Protein AF-A0A1J3JC60-F1 (afdb_monomer_lite)

Secondary structure (DSSP, 8-state):
--EEE--TT----EEEE--EEEEEEEEEE-TTT--EEEEEEEEEEE------SS--SSS---SSSSTTTTTSTTTSPPPEE--TT-----EEEE-

Structure (mmCIF, N/CA/C/O backbone):
data_AF-A0A1J3JC60-F1
#
_entry.id   AF-A0A1J3JC60-F1
#
loop_
_atom_site.group_PDB
_atom_site.id
_atom_site.type_symbol
_atom_site.label_atom_id
_atom_site.label_alt_id
_atom_site.label_comp_id
_atom_site.label_asym_id
_atom_site.label_entity_id
_atom_site.label_seq_id
_atom_site.pdbx_PDB_ins_code
_atom_site.Cartn_x
_atom_site.Cartn_y
_atom_site.Cartn_z
_atom_site.occupancy
_atom_site.B_iso_or_equiv
_atom_site.auth_seq_id
_atom_site.auth_comp_id
_atom_site.auth_asym_id
_atom_site.auth_atom_id
_atom_site.pdbx_PDB_model_num
ATOM 1 N N . VAL A 1 1 ? 3.688 -7.604 8.653 1.00 75.44 1 VAL A N 1
ATOM 2 C CA . VAL A 1 1 ? 2.534 -6.920 8.028 1.00 75.44 1 VAL A CA 1
ATOM 3 C C . VAL A 1 1 ? 1.826 -6.195 9.159 1.00 75.44 1 VAL A C 1
ATOM 5 O O . VAL A 1 1 ? 1.353 -6.873 10.057 1.00 75.44 1 VAL A O 1
ATOM 8 N N . GLY A 1 2 ? 1.902 -4.862 9.208 1.00 91.00 2 GLY A N 1
ATOM 9 C CA . GLY A 1 2 ? 1.449 -4.072 10.363 1.00 91.00 2 GLY A CA 1
ATOM 10 C C . GLY A 1 2 ? 2.454 -3.916 11.514 1.00 91.00 2 GLY A C 1
ATOM 11 O O . GLY A 1 2 ? 3.584 -4.406 11.426 1.00 91.00 2 GLY A O 1
ATOM 12 N N . PHE A 1 3 ? 2.032 -3.215 12.568 1.00 93.62 3 PHE A N 1
ATOM 13 C CA . PHE A 1 3 ? 2.793 -2.949 13.794 1.00 93.62 3 PHE A CA 1
ATOM 14 C C . PHE A 1 3 ? 1.868 -2.888 15.021 1.00 93.62 3 PHE A C 1
ATOM 16 O O . PHE A 1 3 ? 0.654 -2.741 14.896 1.00 93.62 3 PHE A O 1
ATOM 23 N N . LYS A 1 4 ? 2.443 -3.020 16.218 1.00 94.19 4 LYS A N 1
ATOM 24 C CA . LYS A 1 4 ? 1.740 -2.876 17.500 1.00 94.19 4 LYS A CA 1
ATOM 25 C C . LYS A 1 4 ? 2.052 -1.499 18.081 1.00 94.19 4 LYS A C 1
ATOM 27 O O . LYS A 1 4 ? 3.207 -1.081 18.032 1.00 94.19 4 LYS A O 1
ATOM 32 N N . GLY A 1 5 ? 1.056 -0.809 18.621 1.00 91.06 5 GLY A N 1
ATOM 33 C CA . GLY A 1 5 ? 1.236 0.525 19.197 1.00 91.06 5 GLY A CA 1
ATOM 34 C C . GLY A 1 5 ? 0.146 0.880 20.198 1.00 91.06 5 GLY A C 1
ATOM 35 O O . GLY A 1 5 ? -0.775 0.102 20.422 1.00 91.06 5 GLY A O 1
ATOM 36 N N . SER A 1 6 ? 0.240 2.060 20.796 1.00 90.25 6 SER A N 1
ATOM 37 C CA . SER A 1 6 ? -0.800 2.622 21.656 1.00 90.25 6 SER A CA 1
ATOM 38 C C . SER A 1 6 ? -0.981 4.103 21.333 1.00 90.25 6 SER A C 1
ATOM 40 O O . SER A 1 6 ? -0.059 4.760 20.847 1.00 90.25 6 SER A O 1
ATOM 42 N N . TYR A 1 7 ? -2.176 4.633 21.584 1.00 86.38 7 TYR A N 1
ATOM 43 C CA . TYR A 1 7 ? -2.407 6.073 21.493 1.00 86.38 7 TYR A CA 1
ATOM 44 C C . TYR A 1 7 ? -1.714 6.801 22.645 1.00 86.38 7 TYR A C 1
ATOM 46 O O . TYR A 1 7 ? -1.564 6.253 23.741 1.00 86.38 7 TYR A O 1
ATOM 54 N N . GLU A 1 8 ? -1.312 8.049 22.408 1.00 87.12 8 GLU A N 1
ATOM 55 C CA . GLU A 1 8 ? -0.713 8.888 23.443 1.00 87.12 8 GLU A CA 1
ATOM 56 C C . GLU A 1 8 ? -1.661 9.000 24.649 1.00 87.12 8 GLU A C 1
ATOM 58 O O . GLU A 1 8 ? -2.853 9.271 24.509 1.00 87.12 8 GLU A O 1
ATOM 63 N N . GLY A 1 9 ? -1.141 8.720 25.845 1.00 87.44 9 GLY A N 1
ATOM 64 C CA . GLY A 1 9 ? -1.933 8.693 27.078 1.00 87.44 9 GLY A CA 1
ATOM 65 C C . GLY A 1 9 ? -2.682 7.382 27.357 1.00 87.44 9 GLY A C 1
ATOM 66 O O . GLY A 1 9 ? -3.237 7.242 28.446 1.00 87.44 9 GLY A O 1
ATOM 67 N N . SER A 1 10 ? -2.654 6.399 26.449 1.00 88.38 10 SER A N 1
ATOM 68 C CA . SER A 1 10 ? -3.221 5.064 26.674 1.00 88.38 10 SER A CA 1
ATOM 69 C C . SER A 1 10 ? -2.141 4.003 26.907 1.00 88.38 10 SER A C 1
ATOM 71 O O . SER A 1 10 ? -1.088 4.000 26.268 1.00 88.38 10 SER A O 1
ATOM 73 N N . LYS A 1 11 ? -2.427 3.068 27.822 1.00 88.62 11 LYS A N 1
ATOM 74 C CA . LYS A 1 11 ? -1.649 1.829 28.016 1.00 88.62 11 LYS A CA 1
ATOM 75 C C . LYS A 1 11 ? -2.222 0.645 27.236 1.00 88.62 11 LYS A C 1
ATOM 77 O O . LYS A 1 11 ? -1.644 -0.435 27.272 1.00 88.62 11 LYS A O 1
ATOM 82 N N . GLU A 1 12 ? -3.376 0.829 26.603 1.00 92.44 12 GLU A N 1
ATOM 83 C CA . GLU A 1 12 ? -4.010 -0.203 25.799 1.00 92.44 12 GLU A CA 1
ATOM 84 C C . GLU A 1 12 ? -3.231 -0.381 24.499 1.00 92.44 12 GLU A C 1
ATOM 86 O O . GLU A 1 12 ? -3.016 0.571 23.743 1.00 92.44 12 GLU A O 1
ATOM 91 N N . GLU A 1 13 ? -2.787 -1.608 24.264 1.00 92.69 13 GLU A N 1
ATOM 92 C CA . GLU A 1 13 ? -2.074 -1.956 23.052 1.00 92.69 13 GLU A CA 1
ATOM 93 C C . GLU A 1 13 ? -3.055 -2.324 21.940 1.00 92.69 13 GLU A C 1
ATOM 95 O O . GLU A 1 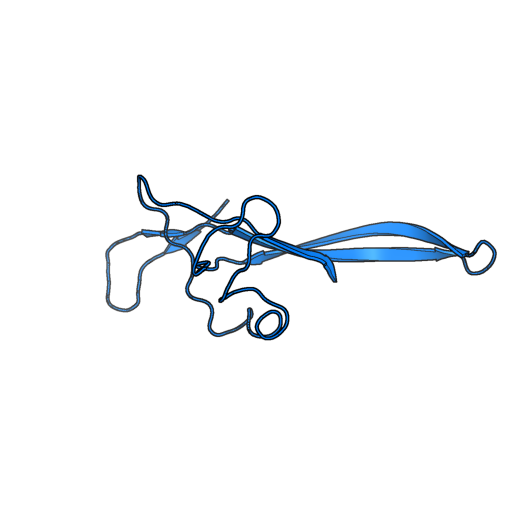13 ? -3.946 -3.151 22.122 1.00 92.69 13 GLU A O 1
ATOM 100 N N . LYS A 1 14 ? -2.835 -1.740 20.768 1.00 94.50 14 LYS A N 1
ATOM 101 C CA . LYS A 1 14 ? -3.631 -1.915 19.558 1.00 94.50 14 LYS A CA 1
ATOM 102 C C . LYS A 1 14 ? -2.753 -2.414 18.416 1.00 94.50 14 LYS A C 1
ATOM 104 O O . LYS A 1 14 ? -1.523 -2.281 18.432 1.00 94.50 14 LYS A O 1
ATOM 109 N N . TYR A 1 15 ? -3.399 -3.004 17.419 1.00 95.44 15 TYR A N 1
ATOM 110 C CA . TYR A 1 15 ? -2.748 -3.515 16.220 1.00 95.44 15 TYR A CA 1
ATOM 111 C C . TYR A 1 15 ? -3.079 -2.612 15.043 1.00 95.44 15 TYR A C 1
ATOM 113 O O . TYR A 1 15 ? -4.233 -2.258 14.837 1.00 95.44 15 TYR A O 1
ATOM 121 N N . PHE A 1 16 ? -2.066 -2.271 14.260 1.00 95.75 16 PHE A N 1
ATOM 122 C CA . PHE A 1 16 ? -2.185 -1.414 13.089 1.00 95.75 16 PHE A CA 1
ATOM 123 C C . PHE A 1 16 ? -1.676 -2.146 11.855 1.00 95.75 16 PHE A C 1
ATOM 125 O O . PHE A 1 16 ? -0.791 -2.998 11.958 1.00 95.75 16 PHE A O 1
ATOM 132 N N . ILE A 1 17 ? -2.194 -1.801 10.678 1.00 96.31 17 ILE A N 1
ATOM 133 C CA . ILE A 1 17 ? -1.809 -2.425 9.408 1.00 96.31 17 ILE A CA 1
ATOM 134 C C . ILE A 1 17 ? -1.135 -1.431 8.464 1.00 96.31 17 ILE A C 1
ATOM 136 O O . ILE A 1 17 ? -1.524 -0.270 8.385 1.00 96.31 17 ILE A O 1
ATOM 140 N N . HIS A 1 18 ? -0.132 -1.897 7.718 1.00 95.00 18 HIS A N 1
ATOM 141 C CA . HIS A 1 18 ? 0.372 -1.164 6.558 1.00 95.00 18 HIS A CA 1
ATOM 142 C C . HIS A 1 18 ? -0.494 -1.522 5.351 1.00 95.00 18 HIS A C 1
ATOM 144 O O . HIS A 1 18 ? -0.351 -2.614 4.800 1.00 95.00 18 HIS A O 1
ATOM 150 N N . ASN A 1 19 ? -1.411 -0.633 4.990 1.00 94.69 19 ASN A N 1
ATOM 151 C CA . ASN A 1 19 ? -2.385 -0.825 3.918 1.00 94.69 19 ASN A CA 1
ATOM 152 C C . ASN A 1 19 ? -2.176 0.119 2.724 1.00 94.69 19 ASN A C 1
ATOM 154 O O . ASN A 1 19 ? -2.874 -0.030 1.727 1.00 94.69 19 ASN A O 1
ATOM 158 N N . HIS A 1 20 ? -1.203 1.034 2.789 1.00 92.31 20 HIS A N 1
ATOM 159 C CA . HIS A 1 20 ? -0.793 1.869 1.660 1.00 92.31 20 HIS A CA 1
ATOM 160 C C . HIS A 1 20 ? 0.676 1.612 1.311 1.00 92.31 20 HIS A C 1
ATOM 162 O O . HIS A 1 20 ? 1.557 1.788 2.156 1.00 92.31 20 HIS A O 1
ATOM 168 N N . LEU A 1 21 ? 0.959 1.188 0.079 1.00 92.50 21 LEU A N 1
ATOM 169 C CA . LEU A 1 21 ? 2.323 0.911 -0.382 1.00 92.50 21 LEU A CA 1
ATOM 170 C C . LEU A 1 21 ? 2.761 1.927 -1.434 1.00 92.50 21 LEU A C 1
ATOM 172 O O . LEU A 1 21 ? 2.173 1.988 -2.511 1.00 92.50 21 LEU A O 1
ATOM 176 N N . SER A 1 22 ? 3.835 2.660 -1.148 1.00 90.62 22 SER A N 1
ATOM 177 C CA . SER A 1 22 ? 4.457 3.540 -2.136 1.00 90.62 22 SER A CA 1
ATOM 178 C C . SER A 1 22 ? 5.616 2.820 -2.808 1.00 90.62 22 SER A C 1
ATOM 180 O O . SER A 1 22 ? 6.564 2.393 -2.141 1.00 90.62 22 SER A O 1
ATOM 182 N N . PHE A 1 23 ? 5.514 2.640 -4.121 1.00 93.00 23 PHE A N 1
ATOM 183 C CA . PHE A 1 23 ? 6.516 1.981 -4.942 1.00 93.00 23 PHE A CA 1
ATOM 184 C C . PHE A 1 23 ? 7.325 3.012 -5.708 1.00 93.00 23 PHE A C 1
ATOM 186 O O . PHE A 1 23 ? 6.777 3.841 -6.433 1.00 93.00 23 PHE A O 1
ATOM 193 N N . ARG A 1 24 ? 8.644 2.876 -5.637 1.00 93.38 24 ARG A N 1
ATOM 194 C CA . ARG A 1 24 ? 9.564 3.557 -6.538 1.00 93.38 24 ARG A CA 1
ATOM 195 C C . ARG A 1 24 ? 10.207 2.531 -7.453 1.00 93.38 24 ARG A C 1
ATOM 197 O O . ARG A 1 24 ? 10.899 1.621 -6.985 1.00 93.38 24 ARG A O 1
ATOM 204 N N . VAL A 1 25 ? 9.973 2.671 -8.755 1.00 93.75 25 VAL A N 1
ATOM 205 C CA . VAL A 1 25 ? 10.521 1.754 -9.761 1.00 93.75 25 VAL A CA 1
ATOM 206 C C . VAL A 1 25 ? 11.807 2.346 -10.315 1.00 93.75 25 VAL A C 1
ATOM 208 O O . VAL A 1 25 ? 11.806 3.347 -11.025 1.00 93.75 25 VAL A O 1
ATOM 211 N N . MET A 1 26 ? 12.929 1.711 -10.000 1.00 94.69 26 MET A N 1
ATOM 212 C CA . MET A 1 26 ? 14.219 2.084 -10.564 1.00 94.69 26 MET A CA 1
ATOM 213 C C . MET A 1 26 ? 14.380 1.368 -11.899 1.00 94.69 26 MET A C 1
ATOM 215 O O . MET A 1 26 ? 14.266 0.142 -11.968 1.00 94.69 26 MET A O 1
ATOM 219 N N . TYR A 1 27 ? 14.670 2.115 -12.961 1.00 95.12 27 TYR A N 1
ATOM 220 C CA . TYR A 1 27 ? 14.907 1.562 -14.289 1.00 95.12 27 TYR A CA 1
ATOM 221 C C . TYR A 1 27 ? 16.145 2.181 -14.935 1.00 95.12 27 TYR A C 1
ATOM 223 O O . TYR A 1 27 ? 16.525 3.314 -14.650 1.00 95.12 27 TYR A O 1
ATOM 231 N N . HIS A 1 28 ? 16.778 1.405 -15.804 1.00 95.69 28 HIS A N 1
ATOM 232 C CA . HIS A 1 28 ? 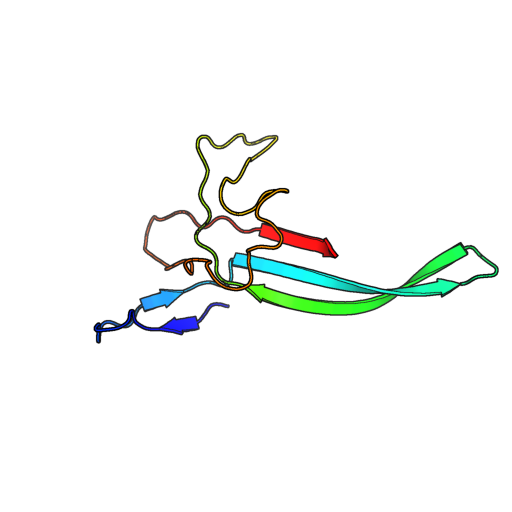17.811 1.863 -16.715 1.00 95.69 28 HIS A CA 1
ATOM 233 C C . HIS A 1 28 ? 17.201 1.964 -18.111 1.00 95.69 28 HIS A C 1
ATOM 235 O O . HIS A 1 28 ? 16.596 0.997 -18.578 1.00 95.69 28 HIS A O 1
ATOM 241 N N . ARG A 1 29 ? 17.339 3.122 -18.757 1.00 94.69 29 ARG A N 1
ATOM 242 C CA . ARG A 1 29 ? 16.909 3.338 -20.139 1.00 94.69 29 ARG A CA 1
ATOM 243 C C . ARG A 1 29 ? 18.121 3.242 -21.054 1.00 94.69 29 ARG A C 1
ATOM 245 O O . ARG A 1 29 ? 19.135 3.878 -20.790 1.00 94.69 29 ARG A O 1
ATOM 252 N N . ASP A 1 30 ? 17.992 2.442 -22.096 1.00 94.25 30 ASP A N 1
ATOM 253 C CA . ASP A 1 30 ? 18.949 2.347 -23.188 1.00 94.25 30 ASP A CA 1
ATOM 254 C C . ASP A 1 30 ? 18.678 3.489 -24.181 1.00 94.25 30 ASP A C 1
ATOM 256 O O . ASP A 1 30 ? 17.576 3.601 -24.721 1.00 94.25 30 ASP A O 1
ATOM 260 N N . GLU A 1 31 ? 19.666 4.360 -24.390 1.00 93.25 31 GLU A N 1
ATOM 261 C CA . GLU A 1 31 ? 19.538 5.534 -25.262 1.00 93.25 31 GLU A CA 1
ATOM 262 C C . GLU A 1 31 ? 19.558 5.189 -26.759 1.00 93.25 31 GLU A C 1
ATOM 264 O O . GLU A 1 31 ? 19.054 5.970 -27.565 1.00 93.25 31 GLU A O 1
ATOM 269 N N . GLU A 1 32 ? 20.100 4.030 -27.149 1.00 94.38 32 GLU A N 1
ATOM 270 C CA . GLU A 1 32 ? 20.161 3.602 -28.551 1.00 94.38 32 GLU A CA 1
ATOM 271 C C . GLU A 1 32 ? 18.853 2.941 -28.996 1.00 94.38 32 GLU A C 1
ATOM 273 O O . GLU A 1 32 ? 18.405 3.133 -30.129 1.00 94.38 32 GLU A O 1
ATOM 278 N N . THR A 1 33 ? 18.236 2.156 -28.109 1.00 94.38 33 THR A N 1
ATOM 279 C CA . THR A 1 33 ? 17.044 1.349 -28.432 1.00 94.38 33 THR A CA 1
ATOM 280 C C . THR A 1 33 ? 15.736 1.904 -27.871 1.00 94.38 33 THR A C 1
ATOM 282 O O . THR A 1 33 ? 14.671 1.361 -28.166 1.00 94.38 33 THR A O 1
ATOM 285 N N . ASP A 1 34 ? 15.804 2.957 -27.054 1.00 91.75 34 ASP A N 1
ATOM 286 C CA . ASP A 1 34 ? 14.690 3.510 -26.274 1.00 91.75 34 ASP A CA 1
ATOM 287 C C . ASP A 1 34 ? 13.999 2.487 -25.345 1.00 91.75 34 ASP A C 1
ATOM 289 O O . ASP A 1 34 ? 12.863 2.659 -24.896 1.00 91.75 34 ASP A O 1
ATOM 293 N N . SER A 1 35 ? 14.685 1.382 -25.043 1.00 95.12 35 SER A N 1
ATOM 294 C CA . SER A 1 35 ? 14.161 0.336 -24.172 1.00 95.12 35 SER A CA 1
ATOM 295 C C . SER A 1 35 ? 14.439 0.653 -22.702 1.00 95.12 35 SER A C 1
ATOM 297 O O . SER A 1 35 ? 15.428 1.295 -22.356 1.00 95.12 35 SER A O 1
ATOM 299 N N . SER A 1 36 ? 13.551 0.220 -21.805 1.00 95.38 36 SER A N 1
ATOM 300 C CA . SER A 1 36 ? 13.724 0.379 -20.356 1.00 95.38 36 SER A CA 1
ATOM 301 C C . SER A 1 36 ? 13.791 -0.976 -19.666 1.00 95.38 36 SER A C 1
ATOM 303 O O . SER A 1 36 ? 12.939 -1.839 -19.877 1.00 95.38 36 SER A O 1
ATOM 305 N N . ARG A 1 37 ? 14.783 -1.153 -18.794 1.00 95.12 37 ARG A N 1
ATOM 306 C CA . ARG A 1 37 ? 14.932 -2.327 -17.934 1.00 95.12 37 ARG A CA 1
ATOM 307 C C . ARG A 1 37 ? 14.748 -1.922 -16.482 1.00 95.12 37 ARG A C 1
ATOM 309 O O . ARG A 1 37 ? 15.493 -1.090 -15.977 1.00 95.12 37 ARG A O 1
ATOM 316 N N . ILE A 1 38 ? 13.814 -2.561 -15.788 1.00 95.38 38 ILE A N 1
ATOM 317 C CA . ILE A 1 38 ? 13.682 -2.407 -14.337 1.00 95.38 38 ILE A CA 1
ATOM 318 C C . ILE A 1 38 ? 14.936 -2.979 -13.666 1.00 95.38 38 ILE A C 1
ATOM 320 O O . ILE A 1 38 ? 15.326 -4.120 -13.923 1.00 95.38 38 ILE A O 1
ATOM 324 N N . VAL A 1 39 ? 15.569 -2.176 -12.815 1.00 96.00 39 VAL A N 1
ATOM 325 C CA . VAL A 1 39 ? 16.780 -2.536 -12.064 1.00 96.00 39 VAL A CA 1
ATOM 326 C C . VAL A 1 39 ? 16.527 -2.671 -10.566 1.00 96.00 39 VAL A C 1
ATOM 328 O O . VAL A 1 39 ? 17.363 -3.225 -9.859 1.00 96.00 39 VAL A O 1
ATOM 331 N N . GLY A 1 40 ? 15.365 -2.239 -10.077 1.00 95.75 40 GLY A N 1
ATOM 332 C CA . GLY A 1 40 ? 14.937 -2.544 -8.721 1.00 95.75 40 GLY A CA 1
ATOM 333 C C . GLY A 1 40 ? 13.644 -1.848 -8.322 1.00 95.75 40 GLY A C 1
ATOM 334 O O . GLY A 1 40 ? 13.102 -1.021 -9.054 1.00 95.75 40 GLY A O 1
ATOM 335 N N . PHE A 1 41 ? 13.177 -2.200 -7.132 1.00 94.88 41 PHE A N 1
ATOM 336 C CA . PHE A 1 41 ? 11.992 -1.635 -6.506 1.00 94.88 41 PHE A CA 1
ATOM 337 C C . PHE A 1 41 ? 12.358 -1.186 -5.096 1.00 94.88 41 PHE A C 1
ATOM 339 O O . PHE A 1 41 ? 12.924 -1.970 -4.333 1.00 94.88 41 PHE A O 1
ATOM 346 N N . GLU A 1 42 ? 12.011 0.046 -4.744 1.00 94.81 42 GLU A N 1
ATOM 347 C CA . GLU A 1 42 ? 11.927 0.466 -3.345 1.00 94.81 42 GLU A CA 1
ATOM 348 C C . GLU A 1 42 ? 10.451 0.491 -2.952 1.00 94.81 42 GLU A C 1
ATOM 350 O O . GLU A 1 42 ? 9.606 0.952 -3.722 1.00 94.81 42 GLU A O 1
ATOM 355 N N . VAL A 1 43 ? 10.139 -0.032 -1.768 1.00 93.50 43 VAL A N 1
ATOM 356 C CA . VAL A 1 43 ? 8.769 -0.072 -1.251 1.00 93.50 43 VAL A CA 1
ATOM 357 C C . VAL A 1 43 ? 8.751 0.583 0.116 1.00 93.50 43 VAL A C 1
ATOM 359 O O . VAL A 1 43 ? 9.430 0.127 1.037 1.00 93.50 43 VAL A O 1
ATOM 362 N N . THR A 1 44 ? 7.956 1.638 0.258 1.00 91.94 44 THR A N 1
ATOM 363 C CA . THR A 1 44 ? 7.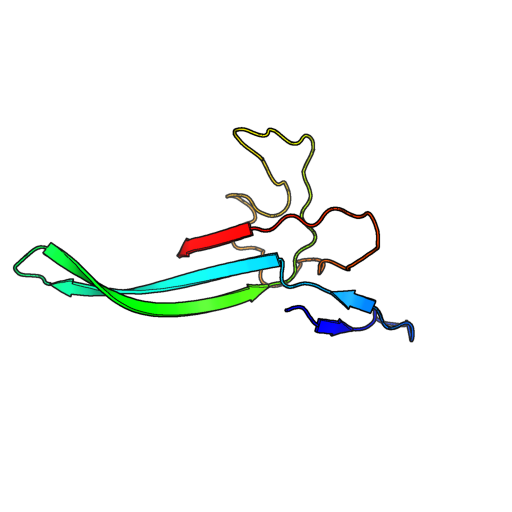710 2.297 1.540 1.00 91.94 44 THR A CA 1
ATOM 364 C C . THR A 1 44 ? 6.305 1.942 2.026 1.00 91.94 44 THR A C 1
ATOM 366 O O . THR A 1 44 ? 5.321 2.378 1.421 1.00 91.94 44 THR A O 1
ATOM 369 N N . PRO A 1 45 ? 6.181 1.134 3.094 1.00 92.81 45 PRO A N 1
ATOM 370 C CA . PRO A 1 45 ? 4.889 0.807 3.670 1.00 92.81 45 PRO A CA 1
ATOM 371 C C . PRO A 1 45 ? 4.391 1.941 4.571 1.00 92.81 45 PRO A C 1
ATOM 373 O O . PRO A 1 45 ? 5.121 2.422 5.433 1.00 92.81 45 PRO A O 1
ATOM 376 N N . ASN A 1 46 ? 3.123 2.312 4.413 1.00 90.62 46 ASN A N 1
ATOM 377 C CA . ASN A 1 46 ? 2.433 3.299 5.235 1.00 90.62 46 ASN A CA 1
ATOM 378 C C . ASN A 1 46 ? 1.141 2.704 5.807 1.00 90.62 46 ASN A C 1
ATOM 380 O O . ASN A 1 46 ? 0.528 1.807 5.223 1.00 90.62 46 ASN A O 1
ATOM 384 N N . SER A 1 47 ? 0.738 3.207 6.972 1.00 92.31 47 SER A N 1
ATOM 385 C CA . SER A 1 47 ? -0.550 2.899 7.593 1.00 92.31 47 SER A CA 1
ATOM 386 C C . SER A 1 47 ? -1.461 4.109 7.453 1.00 92.31 47 SER A C 1
ATOM 388 O O . SER A 1 47 ? -1.088 5.199 7.884 1.00 92.31 47 SER A O 1
ATOM 390 N N . MET A 1 48 ? -2.631 3.927 6.843 1.00 91.12 48 MET A N 1
ATOM 391 C CA . MET A 1 48 ? -3.585 5.007 6.609 1.00 91.12 48 MET A CA 1
ATOM 392 C C . MET A 1 48 ? -5.014 4.505 6.777 1.00 91.12 48 MET A C 1
ATOM 394 O O . MET A 1 48 ? -5.441 3.587 6.082 1.00 91.12 48 MET A O 1
ATOM 398 N N . LEU A 1 49 ? -5.778 5.155 7.647 1.00 92.56 49 LEU A N 1
ATOM 399 C CA . LEU A 1 49 ? -7.224 5.006 7.704 1.00 92.56 49 LEU A CA 1
ATOM 400 C C . LEU A 1 49 ? -7.827 5.597 6.424 1.00 92.56 49 LEU A C 1
ATOM 402 O O . LEU A 1 49 ? -7.837 6.815 6.225 1.00 92.56 49 LEU A O 1
ATOM 406 N N . HIS A 1 50 ? -8.261 4.729 5.513 1.00 92.19 50 HIS A N 1
ATOM 407 C CA . HIS A 1 50 ? -8.887 5.169 4.274 1.00 92.19 50 HIS A CA 1
ATOM 408 C C . HIS A 1 50 ? -10.361 5.477 4.488 1.00 92.19 50 HIS A C 1
ATOM 410 O O . HIS A 1 50 ? -11.085 4.689 5.086 1.00 92.19 50 HIS A O 1
ATOM 416 N N . GLU A 1 51 ? -10.803 6.609 3.949 1.00 91.31 51 GLU A N 1
ATOM 417 C CA . GLU A 1 51 ? -12.206 7.003 3.971 1.00 91.31 51 GLU A CA 1
ATOM 418 C C . GLU A 1 51 ? -12.705 7.213 2.543 1.00 91.31 51 GLU A C 1
ATOM 420 O O . GLU A 1 51 ? -11.953 7.595 1.638 1.00 91.31 51 GLU A O 1
ATOM 425 N N . TYR A 1 52 ? -13.991 6.957 2.351 1.00 92.38 52 TYR A N 1
ATOM 426 C CA . TYR A 1 52 ? -14.724 7.174 1.114 1.00 92.38 52 TYR A CA 1
ATOM 427 C C . TYR A 1 52 ? -16.190 7.460 1.455 1.00 92.38 52 TYR A C 1
ATOM 429 O O . TYR A 1 52 ? -16.651 7.167 2.557 1.00 92.38 52 TYR A O 1
ATOM 437 N N . LYS A 1 53 ? -16.922 8.085 0.527 1.00 91.06 53 LYS A N 1
ATOM 438 C CA . LYS A 1 53 ? -18.351 8.387 0.726 1.00 91.06 53 LYS A CA 1
ATOM 439 C C . LYS A 1 53 ? -19.222 7.192 0.363 1.00 91.06 53 LYS A C 1
ATOM 441 O O . LYS A 1 53 ? -19.944 6.671 1.199 1.00 91.06 53 LYS A O 1
ATOM 446 N N . GLU A 1 54 ? -19.128 6.776 -0.892 1.00 93.94 54 GLU A N 1
ATOM 447 C CA . GLU A 1 54 ? -19.810 5.611 -1.443 1.00 93.94 54 GLU A CA 1
ATOM 448 C C . GLU A 1 54 ? -18.774 4.783 -2.197 1.00 93.94 54 GLU A C 1
ATOM 450 O O . GLU A 1 54 ? -17.876 5.342 -2.838 1.00 93.94 54 GLU A O 1
ATOM 455 N N . TRP A 1 55 ? -18.879 3.462 -2.082 1.00 93.88 55 TRP A N 1
ATOM 456 C CA . TRP A 1 55 ? -17.998 2.542 -2.784 1.00 93.88 55 TRP A CA 1
ATOM 457 C C . TRP A 1 55 ? -18.565 2.238 -4.171 1.00 93.88 55 TRP A C 1
ATOM 459 O O . TRP A 1 55 ? -19.656 1.682 -4.296 1.00 93.88 55 TRP A O 1
ATOM 469 N N . ASP A 1 56 ? -17.823 2.611 -5.212 1.00 94.12 56 ASP A N 1
ATOM 470 C CA . ASP A 1 56 ? -18.102 2.217 -6.593 1.00 94.12 56 ASP A CA 1
ATOM 471 C C . ASP A 1 56 ? -17.168 1.063 -6.966 1.00 94.12 56 ASP A C 1
ATOM 473 O O . ASP A 1 56 ? -15.957 1.251 -7.058 1.00 94.12 56 ASP A O 1
ATOM 477 N N . GLU A 1 57 ? -17.734 -0.117 -7.215 1.00 93.81 57 GLU A N 1
ATOM 478 C CA . GLU A 1 57 ? -16.983 -1.327 -7.580 1.00 93.81 57 GLU A CA 1
ATOM 479 C C . GLU A 1 57 ? -16.134 -1.167 -8.850 1.00 93.81 57 GLU A C 1
ATOM 481 O O . GLU A 1 57 ? -15.112 -1.834 -9.006 1.00 93.81 57 GLU A O 1
ATOM 486 N N . ASN A 1 58 ? -16.536 -0.291 -9.776 1.00 95.44 58 ASN A N 1
ATOM 487 C CA . ASN A 1 58 ? -15.807 -0.069 -11.024 1.00 95.44 58 ASN A CA 1
ATOM 488 C C . ASN A 1 58 ? -14.806 1.084 -10.917 1.00 95.44 58 ASN A C 1
ATOM 490 O O . ASN A 1 58 ? -13.863 1.151 -11.708 1.00 95.44 58 ASN A O 1
ATOM 494 N N . ASN A 1 59 ? -15.028 2.019 -9.992 1.00 91.38 59 ASN A N 1
ATOM 495 C CA . ASN A 1 59 ? -14.225 3.230 -9.880 1.00 91.38 59 ASN A CA 1
ATOM 496 C C . ASN A 1 59 ? -14.208 3.800 -8.446 1.00 91.38 59 ASN A C 1
ATOM 498 O O . ASN A 1 59 ? -14.703 4.912 -8.219 1.00 91.38 59 ASN A O 1
ATOM 502 N N . PRO A 1 60 ? -13.616 3.088 -7.473 1.00 92.62 60 PRO A N 1
ATOM 503 C CA . PRO A 1 60 ? -13.642 3.503 -6.076 1.00 92.62 60 PRO A CA 1
ATOM 504 C C . PRO A 1 60 ? -12.900 4.832 -5.882 1.00 92.62 60 PRO A C 1
ATOM 506 O O . PRO A 1 60 ? -11.812 5.041 -6.422 1.00 92.62 60 PRO A O 1
ATOM 509 N N . GLN A 1 61 ? -13.489 5.745 -5.103 1.00 92.38 61 GLN A N 1
ATOM 510 C CA . GLN A 1 61 ? -12.931 7.076 -4.846 1.00 92.38 61 GLN A CA 1
ATOM 511 C C . GLN A 1 61 ? -12.689 7.290 -3.356 1.00 92.38 61 GLN A C 1
ATOM 513 O O . GLN A 1 61 ? -13.625 7.320 -2.559 1.00 92.38 61 GLN A O 1
ATOM 518 N N . LEU A 1 62 ? -11.427 7.511 -2.992 1.00 91.19 62 LEU A N 1
ATOM 519 C CA . LEU A 1 62 ? -11.023 7.773 -1.614 1.00 91.19 62 LEU A CA 1
ATOM 520 C C . LEU A 1 62 ? -10.930 9.277 -1.340 1.00 91.19 62 LEU A C 1
ATOM 522 O O . LEU A 1 62 ? -10.413 10.052 -2.147 1.00 91.19 62 LEU A O 1
ATOM 526 N N . THR A 1 63 ? -11.370 9.702 -0.161 1.00 88.88 63 THR A N 1
ATOM 527 C CA . THR A 1 63 ? -11.215 11.086 0.309 1.00 88.88 63 THR A CA 1
ATOM 528 C C . THR A 1 63 ? -9.839 11.329 0.926 1.00 88.88 63 THR A C 1
ATOM 530 O O . THR A 1 63 ? -9.334 12.447 0.854 1.00 88.88 63 THR A O 1
ATOM 533 N N . THR A 1 64 ? -9.201 10.292 1.479 1.00 85.75 64 THR A N 1
ATOM 534 C CA . THR A 1 64 ? -7.892 10.404 2.146 1.00 85.75 64 THR A CA 1
ATOM 535 C C . THR A 1 64 ? -6.701 10.158 1.221 1.00 85.75 64 THR A C 1
ATOM 537 O O . THR A 1 64 ? -5.617 10.679 1.478 1.00 85.75 64 THR A O 1
ATOM 540 N N . CYS A 1 65 ? -6.884 9.440 0.109 1.00 82.75 65 CYS A N 1
ATOM 541 C CA . CYS A 1 65 ? -5.822 9.097 -0.843 1.00 82.75 65 CYS A CA 1
ATOM 542 C C . CYS A 1 65 ? -6.259 9.384 -2.289 1.00 82.75 65 CYS A C 1
ATOM 544 O O . CYS A 1 65 ? -6.650 8.486 -3.032 1.00 82.75 65 CYS A O 1
ATOM 546 N N . ASN A 1 66 ? -6.199 10.656 -2.683 1.00 83.00 66 ASN A N 1
ATOM 547 C CA . ASN A 1 66 ? -6.539 11.138 -4.024 1.00 83.00 66 ASN A CA 1
ATOM 548 C C . ASN A 1 66 ? -5.458 12.087 -4.564 1.00 83.00 66 ASN A C 1
ATOM 550 O O . ASN A 1 66 ? -4.446 12.327 -3.912 1.00 83.00 66 ASN A O 1
ATOM 554 N N . LYS A 1 67 ? -5.654 12.627 -5.773 1.00 77.88 67 LYS A N 1
ATOM 555 C CA . LYS A 1 67 ? -4.670 13.497 -6.444 1.00 77.88 67 LYS A CA 1
ATOM 556 C C . LYS A 1 67 ? -4.265 14.717 -5.610 1.00 77.88 67 LYS A C 1
ATOM 558 O O . LYS A 1 67 ? -3.107 15.117 -5.677 1.00 77.88 67 LYS A O 1
ATOM 563 N N . ASP A 1 68 ? -5.184 15.253 -4.813 1.00 75.38 68 ASP A N 1
ATOM 564 C CA . ASP A 1 68 ? -4.953 16.445 -3.998 1.00 75.38 68 ASP A CA 1
ATOM 565 C C . ASP A 1 68 ? -4.278 16.099 -2.660 1.00 75.38 68 ASP A C 1
ATOM 567 O O . ASP A 1 68 ? -3.508 16.895 -2.124 1.00 75.38 68 ASP A O 1
ATOM 571 N N . THR A 1 69 ? -4.508 14.889 -2.136 1.00 70.69 69 THR A N 1
ATOM 572 C CA . THR A 1 69 ? -3.965 14.437 -0.845 1.00 70.69 69 THR A CA 1
ATOM 573 C C . THR A 1 69 ? -2.755 13.505 -0.951 1.00 70.69 69 THR A C 1
ATOM 575 O O . THR A 1 69 ? -2.097 13.263 0.060 1.00 70.69 69 THR A O 1
ATOM 578 N N . LYS A 1 70 ? -2.395 13.025 -2.153 1.00 66.19 70 LYS A N 1
ATOM 579 C CA . LYS A 1 70 ? -1.316 12.040 -2.380 1.00 66.19 70 LYS A CA 1
ATOM 580 C C . LYS A 1 70 ? 0.042 12.475 -1.809 1.00 66.19 70 LYS A C 1
ATOM 582 O O . LYS A 1 70 ? 0.808 11.644 -1.341 1.00 66.19 70 LYS A O 1
ATOM 587 N N . ASN A 1 71 ? 0.335 13.776 -1.801 1.00 60.12 71 ASN A N 1
ATOM 588 C CA . ASN A 1 71 ? 1.601 14.307 -1.274 1.00 60.12 71 ASN A CA 1
ATOM 589 C C . ASN A 1 71 ? 1.550 14.657 0.226 1.00 60.12 71 ASN A C 1
ATOM 591 O O . ASN A 1 71 ? 2.580 14.968 0.816 1.00 60.12 71 ASN A O 1
ATOM 595 N N . LEU A 1 72 ? 0.370 14.606 0.858 1.00 57.50 72 LEU A N 1
ATOM 596 C CA . LEU A 1 72 ? 0.174 14.909 2.285 1.00 57.50 72 LEU A CA 1
ATOM 597 C C . LEU A 1 72 ? 0.380 13.680 3.189 1.00 57.50 72 LEU A C 1
ATOM 599 O O . LEU A 1 72 ? 0.350 13.800 4.415 1.00 57.50 72 LEU A O 1
ATOM 603 N N . ILE A 1 73 ? 0.607 12.508 2.584 1.00 56.47 73 ILE A N 1
ATOM 604 C CA . ILE A 1 73 ? 0.657 11.190 3.235 1.00 56.47 73 ILE A CA 1
ATOM 605 C C . ILE A 1 73 ? 1.755 11.091 4.314 1.00 56.47 73 ILE A C 1
ATOM 607 O O . ILE A 1 73 ? 1.703 10.221 5.171 1.00 56.47 73 ILE A O 1
ATOM 611 N N . GLN A 1 74 ? 2.734 11.996 4.339 1.00 57.50 74 GLN A N 1
ATOM 612 C CA . GLN A 1 74 ? 3.934 11.817 5.160 1.00 57.50 74 GLN A CA 1
ATOM 613 C C . GLN A 1 74 ? 3.860 12.346 6.601 1.00 57.50 74 GLN A C 1
AT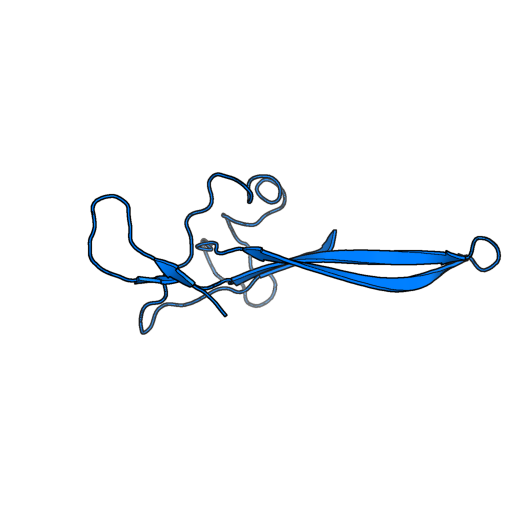OM 615 O O . GLN A 1 74 ? 4.785 12.077 7.364 1.00 57.50 74 GLN A O 1
ATOM 620 N N . SER A 1 75 ? 2.837 13.108 7.012 1.00 53.94 75 SER A N 1
ATOM 621 C CA . SER A 1 75 ? 2.888 13.754 8.346 1.00 53.94 75 SER A CA 1
ATOM 622 C C . SER A 1 75 ? 1.587 13.779 9.149 1.00 53.94 75 SER A C 1
ATOM 624 O O . SER A 1 75 ? 1.662 13.806 10.372 1.00 53.94 75 SER A O 1
ATOM 626 N N . ASN A 1 76 ? 0.413 13.723 8.509 1.00 62.00 76 ASN A N 1
ATOM 627 C CA . ASN A 1 76 ? -0.883 13.874 9.196 1.00 62.00 76 ASN A CA 1
ATOM 628 C C . ASN A 1 76 ? -1.834 12.677 9.011 1.00 62.00 76 ASN A C 1
ATOM 630 O O . ASN A 1 76 ? -3.031 12.794 9.267 1.00 62.00 76 ASN A O 1
ATOM 634 N N . THR A 1 77 ? -1.346 11.532 8.531 1.00 75.75 77 THR A N 1
ATOM 635 C CA . THR A 1 77 ? -2.200 10.363 8.294 1.00 75.75 77 THR A CA 1
ATOM 636 C C . THR A 1 77 ? -2.486 9.620 9.588 1.00 75.75 77 THR A C 1
ATOM 638 O O . THR A 1 77 ? -1.566 9.217 10.301 1.00 75.75 77 THR A O 1
ATOM 641 N N . ILE A 1 78 ? -3.766 9.390 9.866 1.00 88.19 78 ILE A N 1
ATOM 642 C CA . ILE A 1 78 ? -4.196 8.533 10.970 1.00 88.19 78 ILE A CA 1
ATOM 643 C C . ILE A 1 78 ? -3.896 7.077 10.574 1.00 88.19 78 ILE A C 1
ATOM 645 O O . ILE A 1 78 ? -4.343 6.660 9.505 1.00 88.19 78 ILE A O 1
ATOM 649 N N . PRO A 1 79 ? -3.148 6.299 11.376 1.00 92.31 79 PRO A N 1
ATOM 650 C CA . PRO A 1 79 ? -2.867 4.901 11.064 1.00 92.31 79 PRO A CA 1
ATOM 651 C C . PRO A 1 79 ? -4.137 4.038 11.144 1.00 92.31 79 PRO A C 1
ATOM 653 O O . PRO A 1 79 ? -5.019 4.284 11.966 1.00 92.31 79 PRO A O 1
ATOM 656 N N . GLN A 1 80 ? -4.218 3.005 10.303 1.00 94.81 80 GLN A N 1
ATOM 657 C CA . GLN A 1 80 ? -5.336 2.060 10.273 1.00 94.81 80 GLN A CA 1
ATOM 658 C C . GLN A 1 80 ? -5.195 1.037 11.402 1.00 94.81 80 GLN A C 1
ATOM 660 O O . GLN A 1 80 ? -4.358 0.133 11.326 1.00 94.81 80 GLN A O 1
ATOM 665 N N . GLU A 1 81 ? -6.036 1.165 12.425 1.00 95.38 81 GLU A N 1
ATOM 666 C CA . GLU A 1 81 ? -6.225 0.143 13.457 1.00 95.38 81 GLU A CA 1
ATOM 667 C C . GLU A 1 81 ? -6.973 -1.076 12.887 1.00 95.38 81 GLU A C 1
ATOM 669 O O . GLU A 1 81 ? -7.829 -0.948 12.006 1.00 95.38 81 GLU A O 1
ATOM 674 N N . ILE A 1 82 ? -6.632 -2.265 13.379 1.00 94.75 82 ILE A N 1
ATOM 675 C CA . ILE A 1 82 ? -7.282 -3.531 13.047 1.00 94.75 82 ILE A CA 1
ATOM 676 C C . ILE A 1 82 ? -8.336 -3.834 14.111 1.00 94.75 82 ILE A C 1
ATOM 678 O O . ILE A 1 82 ? -8.004 -4.027 15.279 1.00 94.75 82 ILE A O 1
ATOM 682 N N . GLU A 1 83 ? -9.588 -3.961 13.683 1.00 93.75 83 GLU A N 1
ATOM 683 C CA . GLU A 1 83 ? -10.702 -4.392 14.527 1.00 93.75 83 GLU A CA 1
ATOM 684 C C . GLU A 1 83 ? -11.528 -5.456 13.799 1.00 93.75 83 GLU A C 1
ATOM 686 O O . GLU A 1 83 ? -11.656 -5.442 12.572 1.00 93.75 83 GLU A O 1
ATOM 691 N N . GLU A 1 84 ? -12.091 -6.395 14.557 1.00 94.00 84 GLU A N 1
ATOM 692 C CA . GLU A 1 84 ? -12.906 -7.470 13.997 1.00 94.00 84 GLU A CA 1
ATOM 693 C C . GLU A 1 84 ? -14.148 -6.914 13.285 1.00 94.00 84 GLU A C 1
ATOM 695 O O . GLU A 1 84 ? -14.846 -6.039 13.796 1.00 94.00 84 GLU A O 1
ATOM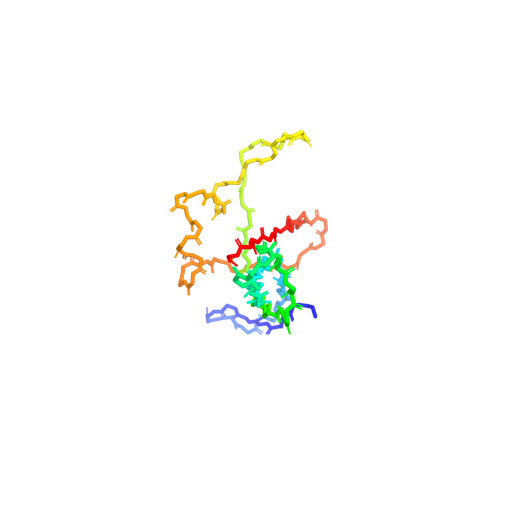 700 N N . GLY A 1 85 ? -14.417 -7.419 12.078 1.00 94.00 85 GLY A N 1
ATOM 701 C CA . GLY A 1 85 ? -15.571 -7.010 11.275 1.00 94.00 85 GLY A CA 1
ATOM 702 C C . GLY A 1 85 ? -15.449 -5.634 10.612 1.00 94.00 85 GLY A C 1
ATOM 703 O O . GLY A 1 85 ? -16.370 -5.251 9.891 1.00 94.00 85 GLY A O 1
ATOM 704 N N . LYS A 1 86 ? -14.341 -4.903 10.805 1.00 93.31 86 LYS A N 1
ATOM 705 C CA . LYS A 1 86 ? -14.074 -3.659 10.072 1.00 93.31 86 LYS A CA 1
ATOM 706 C C . LYS A 1 86 ? -13.387 -3.933 8.739 1.00 93.31 86 LYS A C 1
ATOM 708 O O . LYS A 1 86 ? -12.516 -4.794 8.623 1.00 93.31 86 LYS A O 1
ATOM 713 N N . GLU A 1 87 ? -13.784 -3.167 7.732 1.00 93.69 87 GLU A N 1
ATOM 714 C CA . GLU A 1 87 ? -13.142 -3.175 6.424 1.00 93.69 87 GLU A CA 1
ATOM 715 C C . GLU A 1 87 ? -11.754 -2.525 6.490 1.00 93.69 87 GLU A C 1
ATOM 717 O O . GLU A 1 87 ? -11.525 -1.569 7.232 1.00 93.69 87 GLU A O 1
ATOM 722 N N . ILE A 1 88 ? -10.831 -3.043 5.678 1.00 94.56 88 ILE A N 1
ATOM 723 C CA . ILE A 1 88 ? -9.524 -2.439 5.432 1.00 94.56 88 ILE A CA 1
ATOM 724 C C . ILE A 1 88 ? -9.374 -2.271 3.924 1.00 94.56 88 ILE A C 1
ATOM 726 O O . ILE A 1 88 ? -9.300 -3.254 3.186 1.00 94.56 88 ILE A O 1
ATOM 730 N N . VAL A 1 89 ? -9.274 -1.024 3.471 1.00 94.50 89 VAL A N 1
ATOM 731 C CA . VAL A 1 89 ? -8.955 -0.714 2.076 1.00 94.50 89 VAL A CA 1
ATOM 732 C C . VAL A 1 89 ? -7.443 -0.796 1.890 1.00 94.50 89 VAL A C 1
ATOM 734 O O . VAL A 1 89 ? -6.691 -0.211 2.669 1.00 94.50 89 VAL A O 1
ATOM 737 N N . PHE A 1 90 ? -6.994 -1.500 0.852 1.00 94.44 90 PHE A N 1
ATOM 738 C CA . PHE A 1 90 ? -5.589 -1.530 0.451 1.00 94.44 90 PHE A CA 1
ATOM 739 C C . PHE A 1 90 ? -5.376 -0.656 -0.773 1.00 94.44 90 PHE A C 1
ATOM 741 O O . PHE A 1 90 ? -6.113 -0.748 -1.753 1.00 94.44 90 PHE A O 1
ATOM 748 N N . THR A 1 91 ? -4.339 0.167 -0.730 1.00 92.06 91 THR A N 1
ATOM 749 C CA . THR A 1 91 ? -3.964 1.038 -1.836 1.00 92.06 91 THR A CA 1
ATOM 750 C C . THR A 1 91 ? -2.472 0.955 -2.105 1.00 92.06 91 THR A C 1
ATOM 752 O O . THR A 1 91 ? -1.667 0.524 -1.275 1.00 92.06 91 THR A O 1
ATOM 755 N N . TYR A 1 92 ? -2.093 1.373 -3.301 1.00 91.88 92 TYR A N 1
ATOM 756 C CA . TYR A 1 92 ? -0.703 1.561 -3.648 1.00 91.88 92 TYR A CA 1
ATOM 757 C C . TYR A 1 92 ? -0.564 2.728 -4.601 1.00 91.88 92 TYR A C 1
ATOM 759 O O . TYR A 1 92 ? -1.504 3.103 -5.307 1.00 91.88 92 TYR A O 1
ATOM 767 N N . ASP A 1 93 ? 0.635 3.276 -4.641 1.00 87.75 93 ASP A N 1
ATOM 768 C CA . ASP A 1 93 ? 1.004 4.257 -5.630 1.00 87.75 93 ASP A CA 1
ATOM 769 C C . ASP A 1 93 ? 2.370 3.931 -6.229 1.00 87.75 93 ASP A C 1
ATOM 771 O O . ASP A 1 93 ? 3.195 3.260 -5.613 1.00 87.75 93 ASP A O 1
ATOM 775 N N . VAL A 1 94 ? 2.570 4.362 -7.471 1.00 88.81 94 VAL A N 1
ATOM 776 C CA . VAL A 1 94 ? 3.832 4.200 -8.192 1.00 88.81 94 VAL A CA 1
ATOM 777 C C . VAL A 1 94 ? 4.341 5.592 -8.544 1.00 88.81 94 VAL A C 1
ATOM 779 O O . VAL A 1 94 ? 3.576 6.405 -9.080 1.00 88.81 94 VAL A O 1
ATOM 782 N N . ALA A 1 95 ? 5.600 5.856 -8.204 1.00 76.31 95 ALA A N 1
ATOM 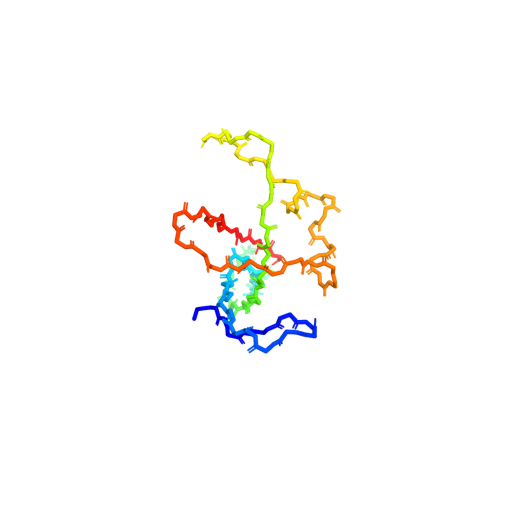783 C CA . ALA A 1 95 ? 6.344 7.069 -8.528 1.00 76.31 95 ALA A CA 1
ATOM 784 C C . ALA A 1 95 ? 7.456 6.786 -9.545 1.00 76.31 95 ALA A C 1
ATOM 786 O O . ALA A 1 95 ? 8.071 5.691 -9.475 1.00 76.31 95 ALA A O 1
#

pLDDT: mean 89.0, std 9.85, range [53.94, 96.31]

Sequence (95 aa):
VGFKGSYEGSKEEKYFIHNHLSFRVMYHRDEETDSSRIVGFEVTPNSMLHEYKEWDENNPQLTTCNKDTKNLIQSNTIPQEIEEGKEIVFTYDVA

Foldseek 3Di:
DWDWDDPVPDPDIFTFDQQEKEKEFDWDADPVPRDIDTPDIDIDTAFADWDADDQDPVDGDTPCPDPVNVVVRPDDGDGGTDDPPDDDHHYYDYD

Radius of gyration: 17.22 Å; chains: 1; bounding box: 40×24×57 Å

InterPro domains:
  IPR004240 Nonaspanin (TM9SF) [PF02990] (1-94)

Organism: Noccaea caerulescens (NCBI:txid107243)